Protein AF-A0AAU1XN86-F1 (afdb_monomer_lite)

Structure (mmCIF, N/CA/C/O backbone):
data_AF-A0AAU1XN86-F1
#
_entry.id   AF-A0AAU1XN86-F1
#
loop_
_atom_site.group_PDB
_atom_site.id
_atom_site.type_symbol
_atom_site.label_atom_id
_atom_site.label_alt_id
_atom_site.label_comp_id
_atom_site.label_asym_id
_atom_site.label_entity_id
_atom_site.label_seq_id
_atom_site.pdbx_PDB_ins_code
_atom_site.Cartn_x
_atom_site.Cartn_y
_atom_site.Cartn_z
_atom_site.occupancy
_atom_site.B_iso_or_equiv
_atom_site.auth_seq_id
_atom_site.auth_comp_id
_atom_site.auth_asym_id
_atom_site.auth_atom_id
_atom_site.pdbx_PDB_model_num
ATOM 1 N N . MET A 1 1 ? -8.145 18.916 8.822 1.00 47.28 1 MET A N 1
ATOM 2 C CA . MET A 1 1 ? -8.435 17.836 7.860 1.00 47.28 1 MET A CA 1
ATOM 3 C C . MET A 1 1 ? -9.830 17.335 8.164 1.00 47.28 1 MET A C 1
ATOM 5 O O . MET A 1 1 ? -10.121 17.103 9.330 1.00 47.28 1 MET A O 1
ATOM 9 N N . THR A 1 2 ? -10.697 17.278 7.163 1.00 62.19 2 THR A N 1
ATOM 10 C CA . THR A 1 2 ? -11.999 16.606 7.238 1.00 62.19 2 THR A CA 1
ATOM 11 C C . THR A 1 2 ? -11.788 15.095 7.229 1.00 62.19 2 THR A C 1
ATOM 13 O O . THR A 1 2 ? -10.806 14.620 6.657 1.00 62.19 2 THR A O 1
ATOM 16 N N . ASN A 1 3 ? -12.679 14.347 7.882 1.00 63.06 3 ASN A N 1
ATOM 17 C CA . ASN A 1 3 ? -12.657 12.888 7.811 1.00 63.06 3 ASN A CA 1
ATOM 18 C C . ASN A 1 3 ? -12.765 12.455 6.339 1.00 63.06 3 ASN A C 1
ATOM 20 O O . ASN A 1 3 ? -13.590 13.030 5.625 1.00 63.06 3 ASN A O 1
ATOM 24 N N . PRO A 1 4 ? -11.956 11.488 5.876 1.00 67.56 4 PRO A N 1
ATOM 25 C CA . PRO A 1 4 ? -12.105 10.959 4.529 1.00 67.56 4 PRO A CA 1
ATOM 26 C C . PRO A 1 4 ? -13.491 10.317 4.393 1.00 67.56 4 PRO A C 1
ATOM 28 O O . PRO A 1 4 ? -13.877 9.484 5.211 1.00 67.56 4 PRO A O 1
ATOM 31 N N . ASP A 1 5 ? -14.241 10.726 3.375 1.00 75.19 5 ASP A N 1
ATOM 32 C CA . ASP A 1 5 ? -15.601 10.256 3.073 1.00 75.19 5 ASP A CA 1
ATOM 33 C C . ASP A 1 5 ? -15.668 9.420 1.784 1.00 75.19 5 ASP A C 1
ATOM 35 O O . ASP A 1 5 ? -16.726 8.926 1.397 1.00 75.19 5 ASP A O 1
ATOM 39 N N . SER A 1 6 ? -14.528 9.251 1.116 1.00 78.44 6 SER A N 1
ATOM 40 C CA . SER A 1 6 ? -14.398 8.588 -0.173 1.00 78.44 6 SER A CA 1
ATOM 41 C C . SER A 1 6 ? -13.040 7.901 -0.295 1.00 78.44 6 SER A C 1
ATOM 43 O O . SER A 1 6 ? -12.070 8.252 0.380 1.00 78.44 6 SER A O 1
ATOM 45 N N . TRP A 1 7 ? -12.986 6.878 -1.144 1.00 79.88 7 TRP A N 1
ATOM 46 C CA . TRP A 1 7 ? -11.781 6.107 -1.420 1.00 79.88 7 TRP A CA 1
ATOM 47 C C . TRP A 1 7 ? -11.815 5.578 -2.856 1.00 79.88 7 TRP A C 1
ATOM 49 O O . TRP A 1 7 ? -12.884 5.468 -3.462 1.00 79.88 7 TRP A O 1
ATOM 59 N N . SER A 1 8 ? -10.641 5.240 -3.385 1.00 81.81 8 SER A N 1
ATOM 60 C CA . SER A 1 8 ? -10.474 4.721 -4.743 1.00 81.81 8 SER A CA 1
ATOM 61 C C . SER A 1 8 ? -9.642 3.444 -4.723 1.00 81.81 8 SER A C 1
ATOM 63 O O . SER A 1 8 ? -8.653 3.360 -3.999 1.00 81.81 8 SER A O 1
ATOM 65 N N . ALA A 1 9 ? -10.017 2.475 -5.558 1.00 84.69 9 ALA A N 1
ATOM 66 C CA . ALA A 1 9 ? -9.180 1.331 -5.901 1.00 84.69 9 ALA A CA 1
ATOM 67 C C . ALA A 1 9 ? -8.621 1.536 -7.309 1.00 84.69 9 ALA A C 1
ATOM 69 O O . ALA A 1 9 ? -9.380 1.788 -8.247 1.00 84.69 9 ALA A O 1
ATOM 70 N N . VAL A 1 10 ? -7.305 1.413 -7.466 1.00 82.50 10 VAL A N 1
ATOM 71 C CA . VAL A 1 10 ? -6.635 1.552 -8.763 1.00 82.50 10 VAL A CA 1
ATOM 72 C C . VAL A 1 10 ? -5.970 0.228 -9.106 1.00 82.50 10 VAL A C 1
ATOM 74 O O . VAL A 1 10 ? -5.141 -0.269 -8.351 1.00 82.50 10 VAL A O 1
ATOM 77 N N . GLY A 1 11 ? -6.349 -0.339 -10.249 1.00 81.69 11 GLY A N 1
ATOM 78 C CA . GLY A 1 11 ? -5.660 -1.472 -10.860 1.00 81.69 11 GLY A CA 1
ATOM 79 C C . GLY A 1 11 ? -4.953 -0.999 -12.122 1.00 81.69 11 GLY A C 1
ATOM 80 O O . GLY A 1 11 ? -5.563 -0.309 -12.939 1.00 81.69 11 GLY A O 1
ATOM 81 N N . TRP A 1 12 ? -3.680 -1.354 -12.279 1.00 79.75 12 TRP A N 1
ATOM 82 C CA . TRP A 1 12 ? -2.885 -1.019 -13.459 1.00 79.75 12 TRP A CA 1
ATOM 83 C C . TRP A 1 12 ? -2.400 -2.304 -14.124 1.00 79.75 12 TRP A C 1
ATOM 85 O O . TRP A 1 12 ? -1.820 -3.158 -13.462 1.00 79.75 12 TRP A O 1
ATOM 95 N N . ASN A 1 13 ? -2.628 -2.456 -15.427 1.00 75.69 13 ASN A N 1
ATOM 96 C CA . ASN A 1 13 ? -2.291 -3.677 -16.167 1.00 75.69 13 ASN A CA 1
ATOM 97 C C . ASN A 1 13 ? -0.930 -3.620 -16.881 1.00 75.69 13 ASN A C 1
ATOM 99 O O . ASN A 1 13 ? -0.658 -4.466 -17.728 1.00 75.69 13 ASN A O 1
ATOM 103 N N . GLY A 1 14 ? -0.084 -2.627 -16.577 1.00 69.12 14 GLY A N 1
ATOM 104 C CA . GLY A 1 14 ? 1.332 -2.611 -16.975 1.00 69.12 14 GLY A CA 1
ATOM 105 C C . GLY A 1 14 ? 1.591 -2.818 -18.475 1.00 69.12 14 GLY A C 1
ATOM 106 O O . GLY A 1 14 ? 2.607 -3.379 -18.853 1.00 69.12 14 GLY A O 1
ATOM 107 N N . GLY A 1 15 ? 0.663 -2.438 -19.358 1.00 65.19 15 GLY A N 1
ATOM 108 C CA . GLY A 1 15 ? 0.811 -2.638 -20.807 1.00 65.19 15 GLY A CA 1
ATOM 109 C C . GLY A 1 15 ? 0.540 -4.059 -21.324 1.00 65.19 15 GLY A C 1
ATOM 110 O O . GLY A 1 15 ? 0.693 -4.299 -22.521 1.00 65.19 15 GLY A O 1
ATOM 111 N N . GLY A 1 16 ? 0.098 -4.995 -20.479 1.00 63.69 16 GLY A N 1
ATOM 112 C CA . GLY A 1 16 ? -0.447 -6.271 -20.940 1.00 63.69 16 GLY A CA 1
ATOM 113 C C . GLY A 1 16 ? -1.733 -6.032 -21.731 1.00 63.69 16 GLY A C 1
ATOM 114 O O . GLY A 1 16 ? -2.669 -5.427 -21.212 1.00 63.69 16 GLY A O 1
ATOM 115 N N . GLY A 1 17 ? -1.790 -6.502 -22.981 1.00 65.94 17 GLY A N 1
ATOM 116 C CA . GLY A 1 17 ? -2.928 -6.320 -23.899 1.00 65.94 17 GLY A CA 1
ATOM 117 C C . GLY A 1 17 ? -4.228 -7.025 -23.489 1.00 65.94 17 GLY A C 1
ATOM 118 O O . GLY A 1 17 ? -5.128 -7.166 -24.313 1.00 65.94 17 GLY A O 1
ATOM 119 N N . ASP A 1 18 ? -4.320 -7.485 -22.243 1.00 69.06 18 ASP A N 1
ATOM 120 C CA . ASP A 1 18 ? -5.490 -8.158 -21.709 1.00 69.06 18 ASP A CA 1
ATOM 121 C C . ASP A 1 18 ? -6.594 -7.151 -21.376 1.00 69.06 18 ASP A C 1
ATOM 123 O O . ASP A 1 18 ? -6.387 -6.169 -20.657 1.00 69.06 18 ASP A O 1
ATOM 127 N N . SER A 1 19 ? -7.791 -7.409 -21.895 1.00 72.56 19 SER A N 1
ATOM 128 C CA . SER A 1 19 ? -8.975 -6.559 -21.724 1.00 72.56 19 SER A CA 1
ATOM 129 C C . SER A 1 19 ? -9.926 -7.049 -20.623 1.00 72.56 19 SER A C 1
ATOM 131 O O . SER A 1 19 ? -10.938 -6.404 -20.364 1.00 72.56 19 SER A O 1
ATOM 133 N N . GLY A 1 20 ? -9.601 -8.163 -19.952 1.00 82.12 20 GLY A N 1
ATOM 134 C CA . GLY A 1 20 ? -10.421 -8.791 -18.904 1.00 82.12 20 GLY A CA 1
ATOM 135 C C . GLY A 1 20 ? -10.089 -8.389 -17.460 1.00 82.12 20 GLY A C 1
ATOM 136 O O . GLY A 1 20 ? -10.564 -9.029 -16.523 1.00 82.12 20 GLY A O 1
ATOM 137 N N . ASN A 1 21 ? -9.256 -7.367 -17.252 1.00 82.81 21 ASN A N 1
ATOM 138 C CA . ASN A 1 21 ? -8.823 -6.962 -15.913 1.00 82.81 21 ASN A CA 1
ATOM 139 C C . ASN A 1 21 ? -9.993 -6.406 -15.088 1.00 82.81 21 ASN A C 1
ATOM 141 O O . ASN A 1 21 ? -10.737 -5.546 -15.554 1.00 82.81 21 ASN A O 1
ATOM 145 N N . THR A 1 22 ? -10.138 -6.879 -13.848 1.00 85.00 22 THR A N 1
ATOM 146 C CA . THR A 1 22 ? -11.205 -6.446 -12.935 1.00 85.00 22 THR A CA 1
ATOM 147 C C . THR A 1 22 ? -10.614 -5.979 -11.610 1.00 85.00 22 THR A C 1
ATOM 149 O O . THR A 1 22 ? -9.874 -6.720 -10.966 1.00 85.00 22 THR A O 1
ATOM 152 N N . THR A 1 23 ? -10.988 -4.774 -11.181 1.00 86.12 23 THR A N 1
ATOM 153 C CA . THR A 1 23 ? -10.675 -4.243 -9.849 1.00 86.12 23 THR A CA 1
ATOM 154 C C . THR A 1 23 ? -11.911 -4.358 -8.970 1.00 86.12 23 THR A C 1
ATOM 156 O O . THR A 1 23 ? -12.969 -3.834 -9.316 1.00 86.12 23 THR A O 1
ATOM 159 N N . TYR A 1 24 ? -11.774 -5.018 -7.822 1.00 85.44 24 TYR A N 1
ATOM 160 C CA . TYR A 1 24 ? -12.836 -5.106 -6.826 1.00 85.44 24 TYR A CA 1
ATOM 161 C C . TYR A 1 24 ? -12.595 -4.107 -5.705 1.00 85.44 24 TYR A C 1
ATOM 163 O O . TYR A 1 24 ? -11.474 -3.926 -5.234 1.00 85.44 24 TYR A O 1
ATOM 171 N N . ALA A 1 25 ? -13.683 -3.491 -5.266 1.00 86.38 25 ALA A N 1
ATOM 172 C CA . ALA A 1 25 ? -13.707 -2.521 -4.196 1.00 86.38 25 ALA A CA 1
ATOM 173 C C . ALA A 1 25 ? -14.809 -2.916 -3.204 1.00 86.38 25 ALA A C 1
ATOM 175 O O . ALA A 1 25 ? -15.947 -3.144 -3.611 1.00 86.38 25 ALA A O 1
ATOM 176 N N . TYR A 1 26 ? -14.482 -3.015 -1.915 1.00 82.06 26 TYR A N 1
ATOM 177 C CA . TYR A 1 26 ? -15.440 -3.296 -0.849 1.00 82.06 26 TYR A CA 1
ATOM 178 C C . TYR A 1 26 ? -15.357 -2.232 0.246 1.00 82.06 26 TYR A C 1
ATOM 180 O O . TYR A 1 26 ? -14.289 -1.705 0.540 1.00 82.06 26 TYR A O 1
ATOM 188 N N . ALA A 1 27 ? -16.498 -1.936 0.860 1.00 83.12 27 ALA A N 1
ATOM 189 C CA . ALA A 1 27 ? -16.594 -1.070 2.026 1.00 83.12 27 ALA A CA 1
ATOM 190 C C . ALA A 1 27 ? -17.317 -1.819 3.147 1.00 83.12 27 ALA A C 1
ATOM 192 O O . ALA A 1 27 ? -18.212 -2.626 2.887 1.00 83.12 27 ALA A O 1
ATOM 193 N N . ILE A 1 28 ? -16.927 -1.542 4.390 1.00 79.12 28 ILE A N 1
ATOM 194 C CA . ILE A 1 28 ? -17.606 -2.054 5.580 1.00 79.12 28 ILE A CA 1
ATOM 195 C C . ILE A 1 28 ? -18.425 -0.903 6.154 1.00 79.12 28 ILE A C 1
ATOM 197 O O . ILE A 1 28 ? -17.871 0.121 6.548 1.00 79.12 28 ILE A O 1
ATOM 201 N N . CYS A 1 29 ? -19.742 -1.078 6.190 1.00 80.69 29 CYS A N 1
ATOM 202 C CA . CYS A 1 29 ? -20.672 -0.096 6.736 1.00 80.69 29 CYS A CA 1
ATOM 203 C C . CYS A 1 29 ? -21.233 -0.595 8.068 1.00 80.69 29 CYS A C 1
ATOM 205 O O . CYS A 1 29 ? -21.452 -1.796 8.245 1.00 80.69 29 CYS A O 1
ATOM 207 N N . SER A 1 30 ? -21.511 0.323 8.994 1.00 81.81 30 SER A N 1
ATOM 208 C CA . SER A 1 30 ? -22.264 -0.018 10.197 1.00 81.81 30 SER A CA 1
ATOM 209 C C . SER A 1 30 ? -23.700 -0.416 9.837 1.00 81.81 30 SER A C 1
ATOM 211 O O . SER A 1 30 ? -24.305 0.103 8.898 1.00 81.81 30 SER A O 1
ATOM 213 N N . GLY A 1 31 ? -24.246 -1.373 10.585 1.00 84.06 31 GLY A N 1
ATOM 214 C CA . GLY A 1 31 ? -25.657 -1.734 10.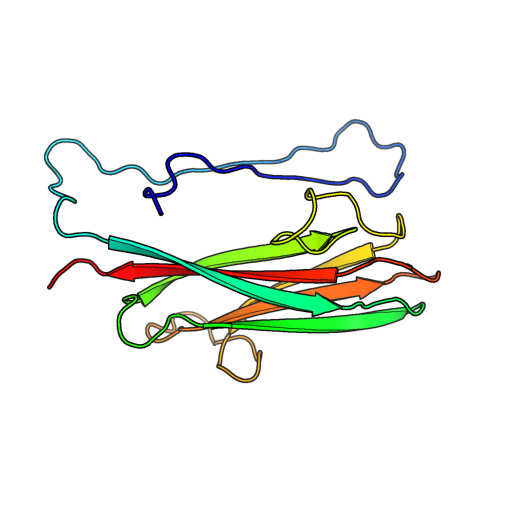506 1.00 84.06 31 GLY A CA 1
ATOM 215 C C . GLY A 1 31 ? -26.560 -0.696 11.178 1.00 84.06 31 GLY A C 1
ATOM 216 O O . GLY A 1 31 ? -26.105 0.191 11.904 1.00 84.06 31 GLY A O 1
ATOM 217 N N . ASN A 1 32 ? -27.871 -0.845 10.980 1.00 88.31 32 ASN A N 1
ATOM 218 C CA . ASN A 1 32 ? -28.866 -0.016 11.659 1.00 88.31 32 ASN A CA 1
ATOM 219 C C . ASN A 1 32 ? -28.700 -0.098 13.185 1.00 88.31 32 ASN A C 1
ATOM 221 O O . ASN A 1 32 ? -28.468 -1.175 13.731 1.00 88.31 32 ASN A O 1
ATOM 225 N N . ASN A 1 33 ? -28.882 1.034 13.870 1.00 85.88 33 ASN A N 1
ATOM 226 C CA . ASN A 1 33 ? -28.797 1.162 15.331 1.00 85.88 33 ASN A CA 1
ATOM 227 C C . ASN A 1 33 ? -27.416 0.850 15.946 1.00 85.88 33 ASN A C 1
ATOM 229 O O . ASN A 1 33 ? -27.321 0.704 17.164 1.00 85.88 33 ASN A O 1
ATOM 233 N N . ILE A 1 34 ? -26.344 0.782 15.149 1.00 83.44 34 ILE A N 1
ATOM 234 C CA . ILE A 1 34 ? -24.971 0.752 15.667 1.00 83.44 34 ILE A CA 1
ATOM 235 C C . ILE A 1 34 ? -24.485 2.194 15.821 1.00 83.44 34 ILE A C 1
ATOM 237 O O . ILE A 1 34 ? -24.297 2.905 14.832 1.00 83.44 34 ILE A O 1
ATOM 241 N N . ASN A 1 35 ? -24.279 2.632 17.065 1.00 81.50 35 ASN A N 1
ATOM 242 C CA . ASN A 1 35 ? -23.703 3.943 17.329 1.00 81.50 35 ASN A CA 1
ATOM 243 C C . ASN A 1 35 ? -22.180 3.908 17.136 1.00 81.50 35 ASN A C 1
ATOM 245 O O . ASN A 1 35 ? -21.464 3.378 17.979 1.00 81.50 35 ASN A O 1
ATOM 249 N N . ILE A 1 36 ? -21.701 4.513 16.050 1.00 82.25 36 ILE A N 1
ATOM 250 C CA . ILE A 1 36 ? -20.271 4.672 15.745 1.00 82.25 36 ILE A CA 1
ATOM 251 C C . ILE A 1 36 ? -19.743 6.073 16.090 1.00 82.25 36 ILE A C 1
ATOM 253 O O . ILE A 1 36 ? -18.643 6.428 15.685 1.00 82.25 36 ILE A O 1
ATOM 257 N N . SER A 1 37 ? -20.507 6.903 16.814 1.00 80.25 37 SER A N 1
ATOM 258 C CA . SER A 1 37 ? -20.131 8.302 17.078 1.00 80.25 37 SER A CA 1
ATOM 259 C C . SER A 1 37 ? -18.851 8.457 17.906 1.00 80.25 37 SER A C 1
ATOM 261 O O . SER A 1 37 ? -18.263 9.534 17.899 1.00 80.25 37 SER A O 1
ATOM 263 N N . GLY A 1 38 ? -18.460 7.420 18.653 1.00 82.44 38 GLY A N 1
ATOM 264 C CA . GLY A 1 38 ? -17.203 7.372 19.407 1.00 82.44 38 GLY A CA 1
ATOM 265 C C . GLY A 1 38 ? -16.023 6.819 18.607 1.00 82.44 38 GLY A C 1
ATOM 266 O O . GLY A 1 38 ? -14.882 7.001 19.015 1.00 82.44 38 GLY A O 1
ATOM 267 N N . THR A 1 39 ? -16.281 6.183 17.462 1.00 86.81 39 THR A N 1
ATOM 268 C CA . THR A 1 39 ? -15.235 5.573 16.648 1.00 86.81 39 THR A CA 1
ATOM 269 C C . THR A 1 39 ? -14.485 6.642 15.867 1.00 86.81 39 THR A C 1
ATOM 271 O O . THR A 1 39 ? -15.088 7.444 15.149 1.00 86.81 39 THR A O 1
ATOM 274 N N . THR A 1 40 ? -13.157 6.626 15.947 1.00 87.56 40 THR A N 1
ATOM 275 C CA . THR A 1 40 ? -12.305 7.446 15.082 1.00 87.56 40 THR A CA 1
ATOM 276 C C . THR A 1 40 ? -11.500 6.562 14.148 1.00 87.56 40 THR A C 1
ATOM 278 O O . THR A 1 40 ? -11.034 5.491 14.526 1.00 87.56 40 THR A O 1
ATOM 281 N N . VAL A 1 41 ? -11.349 7.015 12.907 1.00 88.19 41 VAL A N 1
ATOM 282 C CA . VAL A 1 41 ? -10.542 6.341 11.892 1.00 88.19 41 VAL A CA 1
ATOM 283 C C . VAL A 1 41 ? -9.424 7.279 11.479 1.00 88.19 41 VAL A C 1
ATOM 285 O O . VAL A 1 41 ? -9.658 8.449 11.172 1.00 88.19 41 VAL A O 1
ATOM 288 N N . LYS A 1 42 ? -8.200 6.762 11.458 1.00 90.94 42 LYS A N 1
ATOM 289 C CA . LYS A 1 42 ? -7.017 7.483 11.003 1.00 90.94 42 LYS A CA 1
ATOM 290 C C . LYS A 1 42 ? -6.271 6.649 9.986 1.00 90.94 42 LYS A C 1
ATOM 292 O O . LYS A 1 42 ? -6.015 5.469 10.197 1.00 90.94 42 LYS A O 1
ATOM 297 N N . VAL A 1 43 ? -5.880 7.297 8.900 1.00 91.62 43 VAL A N 1
ATOM 298 C CA . VAL A 1 43 ? -4.992 6.709 7.903 1.00 91.62 43 VAL A CA 1
ATOM 299 C C . VAL A 1 43 ? -3.597 7.271 8.129 1.00 91.62 43 VAL A C 1
ATOM 301 O O . VAL A 1 43 ? -3.398 8.487 8.112 1.00 91.62 43 VAL A O 1
ATOM 304 N N . ARG A 1 44 ? -2.630 6.386 8.356 1.00 94.62 44 ARG A N 1
ATOM 305 C CA . ARG A 1 44 ? -1.203 6.718 8.336 1.00 94.62 44 ARG A CA 1
ATOM 306 C C . ARG A 1 44 ? -0.632 6.339 6.984 1.00 94.62 44 ARG A C 1
ATOM 308 O O . ARG A 1 44 ? -1.077 5.369 6.382 1.00 94.62 44 ARG A O 1
ATOM 315 N N . PHE A 1 45 ? 0.346 7.107 6.529 1.00 94.75 45 PHE A N 1
ATOM 316 C CA . PHE A 1 45 ? 0.978 6.939 5.230 1.00 94.75 45 PHE A CA 1
ATOM 317 C C . PHE A 1 45 ? 2.498 6.994 5.376 1.00 94.75 45 PHE A C 1
ATOM 319 O O . PHE A 1 45 ? 3.010 7.779 6.179 1.00 94.75 45 PHE A O 1
ATOM 326 N N . SER A 1 46 ? 3.196 6.167 4.604 1.00 96.50 46 SER A N 1
ATOM 327 C CA . SER A 1 46 ? 4.640 6.237 4.414 1.00 96.50 46 SER A CA 1
ATOM 328 C C . SER A 1 46 ? 4.974 5.952 2.954 1.00 96.50 46 SER A C 1
ATOM 330 O O . SER A 1 46 ? 4.311 5.141 2.307 1.00 96.50 46 SER A O 1
ATOM 332 N N . GLU A 1 47 ? 6.026 6.604 2.474 1.00 96.12 47 GLU A N 1
ATOM 333 C CA . GLU A 1 47 ? 6.521 6.520 1.105 1.00 96.12 47 GLU A CA 1
ATOM 334 C C . GLU A 1 47 ? 8.030 6.324 1.132 1.00 96.12 47 GLU A C 1
ATOM 336 O O . GLU A 1 47 ? 8.730 6.945 1.939 1.00 96.12 47 GLU A O 1
ATOM 341 N N . VAL A 1 48 ? 8.548 5.527 0.207 1.00 95.81 48 VAL A N 1
ATOM 342 C CA . VAL A 1 48 ? 9.976 5.532 -0.122 1.00 95.81 48 VAL A CA 1
ATOM 343 C C . 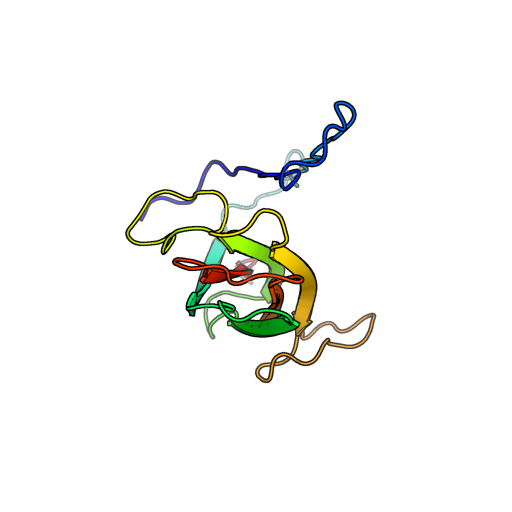VAL A 1 48 ? 10.154 5.694 -1.623 1.00 95.81 48 VAL A C 1
ATOM 345 O O . VAL A 1 48 ? 9.367 5.188 -2.420 1.00 95.81 48 VAL A O 1
ATOM 348 N N . SER A 1 49 ? 11.206 6.406 -2.021 1.00 94.06 49 SER A N 1
ATOM 349 C CA . SER A 1 49 ? 11.585 6.487 -3.431 1.00 94.06 49 SER A CA 1
ATOM 350 C C . SER A 1 49 ? 12.123 5.146 -3.925 1.00 94.06 49 SER A C 1
ATOM 352 O O . SER A 1 49 ? 12.895 4.477 -3.237 1.00 94.06 49 SER A O 1
ATOM 354 N N . GLY A 1 50 ? 11.774 4.804 -5.157 1.00 93.31 50 GLY A N 1
ATOM 355 C CA . GLY A 1 50 ? 12.101 3.538 -5.789 1.00 93.31 50 GLY A CA 1
ATOM 356 C C . GLY A 1 50 ? 11.184 2.388 -5.366 1.00 93.31 50 GLY A C 1
ATOM 357 O O . GLY A 1 50 ? 10.209 2.606 -4.643 1.00 93.31 50 GLY A O 1
ATOM 358 N N . PRO A 1 51 ? 11.485 1.161 -5.825 1.00 96.56 51 PRO A N 1
ATOM 359 C CA . PRO A 1 51 ? 12.677 0.769 -6.585 1.00 96.56 51 PRO A CA 1
ATOM 360 C C . PRO A 1 51 ? 12.726 1.395 -7.988 1.00 96.56 51 PRO A C 1
ATOM 362 O O . PRO A 1 51 ? 11.698 1.724 -8.565 1.00 96.56 51 PRO A O 1
ATOM 365 N N . THR A 1 52 ? 13.935 1.617 -8.517 1.00 96.50 52 THR A N 1
ATOM 366 C CA . THR A 1 52 ? 14.133 2.188 -9.869 1.00 96.50 52 THR A CA 1
ATOM 367 C C . THR A 1 52 ? 15.080 1.373 -10.749 1.00 96.50 52 THR A C 1
ATOM 369 O O . THR A 1 52 ? 15.119 1.559 -11.967 1.00 96.50 52 THR A O 1
ATOM 372 N N . SER A 1 53 ? 15.843 0.452 -10.160 1.00 96.88 53 SER A N 1
ATOM 373 C CA . SER A 1 53 ? 16.776 -0.416 -10.877 1.00 96.88 53 SER A CA 1
ATOM 374 C C . SER A 1 53 ? 16.098 -1.723 -11.267 1.00 96.88 53 SER A C 1
ATOM 376 O O . SER A 1 53 ? 15.307 -2.272 -10.499 1.00 96.88 53 SER A O 1
ATOM 378 N N . ALA A 1 54 ? 16.462 -2.261 -12.431 1.00 95.81 54 ALA A N 1
ATOM 379 C CA . ALA A 1 54 ? 15.985 -3.568 -12.865 1.00 95.81 54 ALA A CA 1
ATOM 380 C C . ALA A 1 54 ? 16.218 -4.630 -11.779 1.00 95.81 54 ALA A C 1
ATOM 382 O O . ALA A 1 54 ? 17.290 -4.687 -11.171 1.00 95.81 54 ALA A O 1
ATOM 383 N N . THR A 1 55 ? 15.224 -5.486 -11.556 1.00 95.50 55 THR A N 1
ATOM 384 C CA . THR A 1 55 ? 15.222 -6.588 -10.581 1.00 95.50 55 THR A CA 1
ATOM 385 C C . THR A 1 55 ? 15.356 -6.183 -9.109 1.00 95.50 55 THR A C 1
ATOM 387 O O . THR A 1 55 ? 15.522 -7.054 -8.254 1.00 95.50 55 THR A O 1
ATOM 390 N N . SER A 1 56 ? 15.248 -4.892 -8.783 1.00 97.50 56 SER A N 1
ATOM 391 C CA . SER A 1 56 ? 15.321 -4.405 -7.400 1.00 97.50 56 SER A CA 1
ATOM 392 C C . SER A 1 56 ? 13.941 -4.276 -6.761 1.00 97.50 56 SER A C 1
ATOM 394 O O . SER A 1 56 ? 12.943 -4.067 -7.445 1.00 97.50 56 SER A O 1
ATOM 396 N N . GLY A 1 57 ? 13.892 -4.403 -5.436 1.00 97.19 57 GLY A N 1
ATOM 397 C CA . GLY A 1 57 ? 12.680 -4.197 -4.650 1.00 97.19 57 GLY A CA 1
ATOM 398 C C . GLY A 1 57 ? 12.891 -3.167 -3.551 1.00 97.19 57 GLY A C 1
ATOM 399 O O . GLY A 1 57 ? 14.029 -2.917 -3.147 1.00 97.19 57 GLY A O 1
ATOM 400 N N . ALA A 1 58 ? 11.797 -2.594 -3.059 1.00 97.75 58 ALA A N 1
ATOM 401 C CA . ALA A 1 58 ? 11.808 -1.747 -1.876 1.00 97.75 58 ALA A CA 1
ATOM 402 C C . ALA A 1 58 ? 10.675 -2.138 -0.929 1.00 97.75 58 ALA A C 1
ATOM 404 O O . ALA A 1 58 ? 9.583 -2.521 -1.353 1.00 97.75 58 ALA A O 1
ATOM 405 N N . THR A 1 59 ? 10.955 -2.020 0.364 1.00 98.25 59 THR A N 1
ATOM 406 C CA . THR A 1 59 ? 9.958 -2.186 1.418 1.00 98.25 59 THR A CA 1
ATOM 407 C C . THR A 1 59 ? 9.655 -0.828 2.018 1.00 98.25 59 THR A C 1
ATOM 409 O O . THR A 1 59 ? 10.568 -0.071 2.351 1.00 98.25 59 THR A O 1
ATOM 412 N N . VAL A 1 60 ? 8.373 -0.550 2.211 1.00 98.25 60 VAL A N 1
ATOM 413 C CA . VAL A 1 60 ? 7.900 0.578 3.009 1.00 98.25 60 VAL A CA 1
ATOM 414 C C . VAL A 1 60 ? 6.976 0.056 4.095 1.00 98.25 60 VAL A C 1
ATOM 416 O O . VAL A 1 60 ? 6.128 -0.800 3.848 1.00 98.25 60 VAL A O 1
ATOM 419 N N . THR A 1 61 ? 7.167 0.565 5.308 1.00 98.44 61 THR A N 1
ATOM 420 C CA . THR A 1 61 ? 6.414 0.159 6.494 1.00 98.44 61 THR A CA 1
ATOM 421 C C . THR A 1 61 ? 5.825 1.393 7.151 1.00 98.44 61 THR A C 1
ATOM 423 O O . THR A 1 61 ? 6.496 2.418 7.302 1.00 98.44 61 THR A O 1
ATOM 426 N N . VAL A 1 62 ? 4.567 1.291 7.564 1.00 98.44 62 VAL A N 1
ATOM 427 C CA . VAL A 1 62 ? 3.849 2.342 8.282 1.00 98.44 62 VAL A CA 1
ATOM 428 C C . VAL A 1 62 ? 3.060 1.728 9.429 1.00 98.44 62 VAL A C 1
ATOM 430 O O . VAL A 1 62 ? 2.519 0.637 9.295 1.00 98.44 62 VAL A O 1
ATOM 433 N N . GLY A 1 63 ? 3.011 2.413 10.569 1.00 97.69 63 GLY A N 1
ATOM 434 C CA . GLY A 1 63 ? 2.315 1.933 11.759 1.00 97.69 63 GLY A CA 1
ATOM 435 C C . GLY A 1 63 ? 1.218 2.864 12.237 1.00 97.69 63 GLY A C 1
ATOM 436 O O . GLY A 1 63 ? 1.269 4.073 12.003 1.00 97.69 63 GLY A O 1
ATOM 437 N N . CYS A 1 64 ? 0.258 2.296 12.961 1.00 96.75 64 CYS A N 1
ATOM 438 C CA . CYS A 1 64 ? -0.647 3.062 13.805 1.00 96.75 64 CYS A CA 1
ATOM 439 C C . CYS A 1 64 ? 0.144 3.710 14.943 1.00 96.75 64 CYS A C 1
ATOM 441 O O . CYS A 1 64 ? 0.917 3.055 15.643 1.00 96.75 64 CYS A O 1
ATOM 443 N N . GLY A 1 65 ? -0.031 5.016 15.123 1.00 90.44 65 GLY A N 1
ATOM 444 C CA . GLY A 1 65 ? 0.543 5.753 16.238 1.00 90.44 65 GLY A CA 1
ATOM 445 C C . GLY A 1 65 ? -0.173 5.445 17.552 1.00 90.44 65 GLY A C 1
ATOM 446 O O . GLY A 1 65 ? -1.269 4.890 17.578 1.00 90.44 65 GLY A O 1
ATOM 447 N N . GLN A 1 66 ? 0.432 5.876 18.660 1.00 86.44 66 GLN A N 1
ATOM 448 C CA . GLN A 1 66 ? -0.008 5.536 20.019 1.00 86.44 66 GLN A CA 1
ATOM 449 C C . GLN A 1 66 ? -1.468 5.915 20.341 1.00 86.44 66 GLN A C 1
ATOM 451 O O . GLN A 1 66 ? -2.075 5.284 21.196 1.00 86.44 66 GLN A O 1
ATOM 456 N N . ASN A 1 67 ? -2.037 6.891 19.625 1.00 89.19 67 ASN A N 1
ATOM 457 C CA . ASN A 1 67 ? -3.402 7.392 19.827 1.00 89.19 67 ASN A CA 1
ATOM 458 C C . ASN A 1 67 ? -4.307 7.155 18.607 1.00 89.19 67 ASN A C 1
ATOM 460 O O . ASN A 1 67 ? -5.262 7.904 18.399 1.00 89.19 67 ASN A O 1
ATOM 464 N N . ASP A 1 68 ? -3.960 6.217 17.725 1.00 92.56 68 ASP A N 1
ATOM 465 C CA . ASP A 1 68 ? -4.743 5.940 16.513 1.00 92.56 68 ASP A CA 1
ATOM 466 C C . ASP A 1 68 ? -5.635 4.703 16.630 1.00 92.56 68 ASP A C 1
ATOM 468 O O . ASP A 1 68 ? -6.326 4.360 15.675 1.00 92.56 68 ASP A O 1
ATOM 472 N N . GLY A 1 69 ? -5.605 4.038 17.785 1.00 92.38 69 GLY A N 1
ATOM 473 C CA . GLY A 1 69 ? -6.294 2.777 18.005 1.00 92.38 69 GLY A CA 1
ATOM 474 C C . GLY A 1 69 ? -5.538 1.587 17.411 1.00 92.38 69 GLY A C 1
ATOM 475 O O . GLY A 1 69 ? -4.305 1.523 17.448 1.00 92.38 69 GLY A O 1
ATOM 476 N N . LYS A 1 70 ? -6.282 0.598 16.916 1.00 93.56 70 LYS A N 1
ATOM 477 C CA . LYS A 1 70 ? -5.754 -0.664 16.378 1.00 93.56 70 LYS A CA 1
ATOM 478 C C . LYS A 1 70 ? -5.673 -0.625 14.860 1.00 93.56 70 LYS A C 1
ATOM 480 O O . LYS A 1 70 ? -6.520 -0.022 14.206 1.00 93.56 70 LYS A O 1
ATOM 485 N N . LEU A 1 71 ? -4.685 -1.320 14.300 1.00 95.12 71 LEU A N 1
ATOM 486 C CA . LEU A 1 71 ? -4.639 -1.581 12.866 1.00 95.12 71 LEU A CA 1
ATOM 487 C C . LEU A 1 71 ? -5.810 -2.496 12.497 1.00 95.12 71 LEU A C 1
ATOM 489 O O . LEU A 1 71 ? -5.911 -3.608 13.011 1.00 95.12 71 LEU A O 1
ATOM 493 N N . VAL A 1 72 ? -6.680 -2.028 11.607 1.00 92.69 72 VAL A N 1
ATOM 494 C CA . VAL A 1 72 ? -7.829 -2.803 11.110 1.00 92.69 72 VAL A CA 1
ATOM 495 C C . VAL A 1 72 ? -7.678 -3.191 9.644 1.00 92.69 72 VAL A C 1
ATOM 497 O O . VAL A 1 72 ? -8.317 -4.135 9.191 1.00 92.69 72 VAL A O 1
ATOM 500 N N . SER A 1 73 ? -6.836 -2.476 8.898 1.00 93.00 73 SER A N 1
ATOM 501 C CA . SER A 1 73 ? -6.478 -2.793 7.517 1.00 93.00 73 SER A CA 1
ATOM 502 C C . SER A 1 73 ? -5.242 -1.991 7.101 1.00 93.00 73 SER A C 1
ATOM 504 O O . SER A 1 73 ? -4.703 -1.198 7.876 1.00 93.00 73 SER A O 1
ATOM 506 N N . GLY A 1 74 ? -4.827 -2.139 5.853 1.00 93.88 74 GLY A N 1
ATOM 507 C CA . GLY A 1 74 ? -3.868 -1.250 5.225 1.00 93.88 74 GLY A CA 1
ATOM 508 C C . GLY A 1 74 ? -3.985 -1.271 3.711 1.00 93.88 74 GLY A C 1
ATOM 509 O O . GLY A 1 74 ? -4.924 -1.826 3.139 1.00 93.88 74 GLY A O 1
ATOM 510 N N . GLY A 1 75 ? -3.038 -0.611 3.066 1.00 93.69 75 GLY A N 1
ATOM 511 C CA . GLY A 1 75 ? -2.980 -0.481 1.620 1.00 93.69 75 GLY A CA 1
ATOM 512 C C . GLY A 1 75 ? -1.542 -0.416 1.143 1.00 93.69 75 GLY A C 1
ATOM 513 O O . GLY A 1 75 ? -0.639 -0.068 1.904 1.00 93.69 75 GLY A O 1
ATOM 514 N N . ALA A 1 76 ? -1.345 -0.740 -0.126 1.00 95.25 76 ALA A N 1
ATOM 515 C CA . ALA A 1 76 ? -0.050 -0.687 -0.779 1.00 95.25 76 ALA A CA 1
ATOM 516 C C . ALA A 1 76 ? -0.213 -0.215 -2.220 1.00 95.25 76 ALA A C 1
ATOM 518 O O . ALA A 1 76 ? -1.207 -0.552 -2.869 1.00 95.25 76 ALA A O 1
ATOM 519 N N . ALA A 1 77 ? 0.769 0.526 -2.721 1.00 93.94 77 ALA A N 1
ATOM 520 C CA . ALA A 1 77 ? 0.861 0.882 -4.128 1.00 93.94 77 ALA A CA 1
ATOM 521 C C . ALA A 1 77 ? 2.321 1.012 -4.575 1.00 93.94 77 ALA A C 1
ATOM 523 O O . ALA A 1 77 ? 3.231 1.196 -3.767 1.00 93.94 77 ALA A O 1
ATOM 524 N N . ILE A 1 78 ? 2.514 0.902 -5.886 1.00 93.81 78 ILE A N 1
ATOM 525 C CA . ILE A 1 78 ? 3.703 1.384 -6.580 1.00 93.81 78 ILE A CA 1
ATOM 526 C C . ILE A 1 78 ? 3.242 2.472 -7.552 1.00 93.81 78 ILE A C 1
ATOM 528 O O . ILE A 1 78 ? 2.331 2.239 -8.350 1.00 93.81 78 ILE A O 1
ATOM 532 N N . SER A 1 79 ? 3.801 3.672 -7.431 1.00 93.12 79 SER A N 1
ATOM 533 C CA . SER A 1 79 ? 3.282 4.879 -8.083 1.00 93.12 79 SER A CA 1
ATOM 534 C C . SER A 1 79 ? 4.369 5.658 -8.826 1.00 93.12 79 SER A C 1
ATOM 536 O O . SER A 1 79 ? 5.562 5.448 -8.614 1.00 93.12 79 SER A O 1
ATOM 538 N N . GLY A 1 80 ? 3.949 6.533 -9.744 1.00 92.19 80 GLY A N 1
ATOM 539 C CA . GLY A 1 80 ? 4.809 7.376 -10.588 1.00 92.19 80 GLY A CA 1
ATOM 540 C C . GLY A 1 80 ? 5.119 8.765 -10.022 1.00 92.19 80 GLY A C 1
ATOM 541 O O . GLY A 1 80 ? 5.661 9.622 -10.723 1.00 92.19 80 GLY A O 1
ATOM 542 N N . GLY A 1 81 ? 4.719 9.035 -8.780 1.00 84.62 81 GLY A N 1
ATOM 543 C CA . GLY A 1 81 ? 4.880 10.338 -8.151 1.00 84.62 81 GLY A CA 1
ATOM 544 C C . GLY A 1 81 ? 4.571 10.280 -6.665 1.00 84.62 81 GLY A C 1
ATOM 545 O O . GLY A 1 81 ? 3.797 9.435 -6.227 1.00 84.62 81 GLY A O 1
ATOM 546 N N . SER A 1 82 ? 5.157 11.203 -5.902 1.00 79.19 82 SER A N 1
ATOM 547 C CA . SER A 1 82 ? 4.913 11.272 -4.466 1.00 79.19 82 SER A CA 1
ATOM 548 C C . SER A 1 82 ? 3.459 11.650 -4.191 1.00 79.19 82 SER A C 1
ATOM 550 O O . SER A 1 82 ? 3.033 12.764 -4.519 1.00 79.19 82 SER A O 1
ATOM 552 N N . VAL A 1 83 ? 2.681 10.750 -3.593 1.00 80.38 83 VAL A N 1
ATOM 553 C CA . VAL A 1 83 ? 1.205 10.850 -3.529 1.00 80.38 83 VAL A CA 1
ATOM 554 C C . VAL A 1 83 ? 0.709 11.958 -2.596 1.00 80.38 83 VAL A C 1
ATOM 556 O O . VAL A 1 83 ? -0.472 12.296 -2.585 1.00 80.38 83 VAL A O 1
ATOM 559 N N . THR A 1 84 ? 1.612 12.551 -1.810 1.00 78.31 84 THR A N 1
ATOM 560 C CA . THR A 1 84 ? 1.316 13.701 -0.938 1.00 78.31 84 THR A CA 1
ATOM 561 C C . THR A 1 84 ? 1.583 15.050 -1.597 1.00 78.31 84 THR A C 1
ATOM 563 O O . THR A 1 84 ? 1.095 16.073 -1.116 1.00 78.31 84 THR A O 1
ATOM 566 N N . THR A 1 85 ? 2.352 15.074 -2.686 1.00 79.31 85 THR A N 1
ATOM 567 C CA . THR A 1 85 ? 2.786 16.315 -3.352 1.00 79.31 85 THR A CA 1
ATOM 568 C C . THR A 1 85 ? 2.419 16.364 -4.832 1.00 79.31 85 THR A C 1
ATOM 570 O O . THR A 1 85 ? 2.405 17.440 -5.429 1.00 79.31 85 THR A O 1
ATOM 573 N N . THR A 1 86 ? 2.087 15.220 -5.424 1.00 82.44 86 THR A N 1
ATOM 574 C CA . THR A 1 86 ? 1.740 15.052 -6.834 1.00 82.44 86 THR A CA 1
ATOM 575 C C . THR A 1 86 ? 0.540 14.119 -6.982 1.00 82.44 86 THR A C 1
ATOM 577 O O . THR A 1 86 ? 0.127 13.450 -6.036 1.00 82.44 86 THR A O 1
ATOM 580 N N . ASN A 1 87 ? -0.047 14.086 -8.179 1.00 84.25 87 ASN A N 1
ATOM 581 C CA . ASN A 1 87 ? -1.147 13.174 -8.467 1.00 84.25 87 ASN A CA 1
ATOM 582 C C . ASN A 1 87 ? -0.667 11.719 -8.448 1.00 84.25 87 ASN A C 1
ATOM 584 O O . ASN A 1 87 ? 0.403 11.409 -8.976 1.00 84.25 87 ASN A O 1
ATOM 588 N N . PHE A 1 88 ? -1.516 10.822 -7.942 1.00 87.19 88 PHE A N 1
ATOM 589 C CA . PHE A 1 88 ? -1.304 9.386 -8.089 1.00 87.19 88 PHE A CA 1
ATOM 590 C C . PHE A 1 88 ? -1.288 9.024 -9.581 1.00 87.19 88 PHE A C 1
ATOM 592 O O . PHE A 1 88 ? -2.278 9.214 -10.292 1.00 87.19 88 PHE A O 1
ATOM 599 N N . THR A 1 89 ? -0.155 8.520 -10.059 1.00 89.69 89 THR A N 1
ATOM 600 C CA . THR A 1 89 ? 0.061 8.111 -11.452 1.00 89.69 89 THR A CA 1
ATOM 601 C C . THR A 1 89 ? 0.666 6.714 -11.493 1.00 89.69 89 THR A C 1
ATOM 603 O O . THR A 1 89 ? 1.207 6.239 -10.495 1.00 89.69 89 THR A O 1
ATOM 606 N N . GLY A 1 90 ? 0.546 6.040 -12.639 1.00 89.75 90 GLY A N 1
ATOM 607 C CA . GLY A 1 90 ? 1.212 4.756 -12.846 1.00 89.75 90 GLY A CA 1
ATOM 608 C C . GLY A 1 90 ? 2.735 4.900 -12.724 1.00 89.75 90 GLY A C 1
ATOM 609 O O . GLY A 1 90 ? 3.261 5.963 -13.060 1.00 89.75 90 GLY A O 1
ATOM 610 N N . PRO A 1 91 ? 3.434 3.863 -12.240 1.00 92.25 91 PRO A N 1
ATOM 611 C CA . PRO A 1 91 ? 4.871 3.917 -12.013 1.00 92.25 91 PRO A CA 1
ATOM 612 C C . PRO A 1 91 ? 5.657 4.023 -13.326 1.00 92.25 91 PRO A C 1
ATOM 614 O O . PRO A 1 91 ? 5.111 3.872 -14.424 1.00 92.25 91 PRO A O 1
ATOM 617 N N . GLY A 1 92 ? 6.955 4.302 -13.211 1.00 91.94 92 GLY A N 1
ATOM 618 C CA . GLY A 1 92 ? 7.835 4.598 -14.340 1.00 91.94 92 GLY A CA 1
ATOM 619 C C . GLY A 1 92 ? 8.005 3.466 -15.351 1.00 91.94 92 GLY A C 1
ATOM 620 O O . GLY A 1 92 ? 8.471 3.716 -16.466 1.00 91.94 92 GLY A O 1
ATOM 621 N N . SER A 1 93 ? 7.636 2.234 -14.990 1.00 91.62 93 SER A N 1
ATOM 622 C CA . SER A 1 93 ? 7.782 1.058 -15.835 1.00 91.62 93 SER A CA 1
ATOM 623 C C . SER A 1 93 ? 6.524 0.185 -15.836 1.00 91.62 93 SER A C 1
ATOM 625 O O . SER A 1 93 ? 5.953 -0.100 -14.784 1.00 91.62 93 SER A O 1
ATOM 627 N N . PRO A 1 94 ? 6.127 -0.354 -17.004 1.00 89.25 94 PRO A N 1
ATOM 628 C CA . PRO A 1 94 ? 5.078 -1.370 -17.091 1.00 89.25 94 PRO A CA 1
ATOM 629 C C . PRO A 1 94 ? 5.389 -2.656 -16.309 1.00 89.25 94 PRO A C 1
ATOM 631 O O . PRO A 1 94 ? 4.475 -3.408 -15.989 1.00 89.25 94 PRO A O 1
ATOM 634 N N . GLY A 1 95 ? 6.669 -2.929 -16.032 1.00 90.69 95 GLY A N 1
ATOM 635 C CA . GLY A 1 95 ? 7.105 -4.114 -15.292 1.00 90.69 95 GLY A CA 1
ATOM 636 C C . GLY A 1 95 ? 7.100 -3.950 -13.772 1.00 90.69 95 GLY A C 1
ATOM 637 O O . GLY A 1 95 ? 7.514 -4.875 -13.073 1.00 90.69 95 GLY A O 1
ATOM 638 N N . ASP A 1 96 ? 6.708 -2.788 -13.255 1.00 93.62 96 ASP A N 1
ATOM 639 C CA . ASP A 1 96 ? 6.594 -2.568 -11.818 1.00 93.62 96 ASP A CA 1
ATOM 640 C C . ASP A 1 96 ? 5.366 -3.274 -11.252 1.00 93.62 96 ASP A C 1
ATOM 642 O O . ASP A 1 96 ? 4.288 -3.274 -11.848 1.00 93.62 96 ASP A O 1
ATOM 646 N N . HIS A 1 97 ? 5.530 -3.888 -10.087 1.00 92.56 97 HIS A N 1
ATOM 647 C CA . HIS A 1 97 ? 4.475 -4.674 -9.468 1.00 92.56 97 HIS A CA 1
ATOM 648 C C . HIS A 1 97 ? 4.614 -4.710 -7.947 1.00 92.56 97 HIS A C 1
ATOM 650 O O . HIS A 1 97 ? 5.680 -4.478 -7.372 1.00 92.56 97 HIS A O 1
ATOM 656 N N . LEU A 1 98 ? 3.493 -4.995 -7.288 1.00 93.81 98 LEU A N 1
ATOM 657 C CA . LEU A 1 98 ? 3.454 -5.295 -5.865 1.00 93.81 98 LEU A CA 1
ATOM 658 C C . LEU A 1 98 ? 3.739 -6.780 -5.660 1.00 93.81 98 LEU A C 1
ATOM 660 O O . LEU A 1 98 ? 3.024 -7.628 -6.187 1.00 93.81 98 LEU A O 1
ATOM 664 N N . ASN A 1 99 ? 4.738 -7.080 -4.839 1.00 95.19 99 ASN A N 1
ATOM 665 C CA . ASN A 1 99 ? 5.041 -8.435 -4.381 1.00 95.19 99 ASN A CA 1
ATOM 666 C C . ASN A 1 99 ? 4.474 -8.718 -2.988 1.00 95.19 99 ASN A C 1
ATOM 668 O O . ASN A 1 99 ? 4.361 -9.878 -2.598 1.00 95.19 99 ASN A O 1
ATOM 672 N N . GLY A 1 100 ? 4.109 -7.682 -2.230 1.00 96.06 100 GLY A N 1
ATOM 673 C CA . GLY A 1 100 ? 3.517 -7.846 -0.910 1.00 96.06 100 GLY A CA 1
ATOM 674 C C . GLY A 1 100 ? 2.717 -6.634 -0.450 1.00 96.06 100 GLY A C 1
ATOM 675 O O . GLY A 1 100 ? 3.079 -5.492 -0.722 1.00 96.06 100 GLY A O 1
ATOM 676 N N . SER A 1 101 ? 1.636 -6.918 0.271 1.00 97.25 101 SER A N 1
ATOM 677 C CA . SER A 1 101 ? 0.830 -5.969 1.037 1.00 97.25 101 SER A CA 1
ATOM 678 C C . SER A 1 101 ? 0.274 -6.735 2.230 1.00 97.25 101 SER A C 1
ATOM 680 O O . SER A 1 101 ? -0.554 -7.630 2.046 1.00 97.25 101 SER A O 1
ATOM 682 N N . TYR A 1 102 ? 0.812 -6.496 3.422 1.00 97.38 102 TYR A N 1
ATOM 683 C CA . TYR A 1 102 ? 0.553 -7.371 4.563 1.00 97.38 102 TYR A CA 1
ATOM 684 C C . TYR A 1 102 ? 0.675 -6.644 5.906 1.00 97.38 102 TYR A C 1
ATOM 686 O O . TYR A 1 102 ? 1.467 -5.704 6.032 1.00 97.38 102 TYR A O 1
ATOM 694 N N . PRO A 1 103 ? -0.062 -7.095 6.939 1.00 97.38 103 PRO A N 1
ATOM 695 C CA . PRO A 1 103 ? 0.197 -6.664 8.301 1.00 97.38 103 PRO A CA 1
ATOM 696 C C . PRO A 1 103 ? 1.588 -7.142 8.728 1.00 97.38 103 PRO A C 1
ATOM 698 O O . PRO A 1 103 ? 1.992 -8.276 8.456 1.00 97.38 103 PRO A O 1
ATOM 701 N N . SER A 1 104 ? 2.329 -6.274 9.399 1.00 97.38 104 SER A N 1
ATOM 702 C CA . SER A 1 104 ? 3.730 -6.488 9.735 1.00 97.38 104 SER A CA 1
ATOM 703 C C . SER A 1 104 ? 4.052 -6.065 11.167 1.00 97.38 104 SER A C 1
ATOM 705 O O . SER A 1 104 ? 3.238 -5.464 11.880 1.00 97.38 104 SER A O 1
ATOM 707 N N . ASP A 1 105 ? 5.264 -6.395 11.601 1.00 95.81 105 ASP A N 1
ATOM 708 C CA . ASP A 1 105 ? 5.923 -5.705 12.703 1.00 95.81 105 ASP A CA 1
ATOM 709 C C . ASP A 1 105 ? 6.536 -4.369 12.237 1.00 95.81 105 ASP A C 1
ATOM 711 O O . ASP A 1 105 ? 6.462 -3.992 11.061 1.00 95.81 105 ASP A O 1
ATOM 715 N N . SER A 1 106 ? 7.165 -3.642 13.164 1.00 96.00 106 SER A N 1
ATOM 716 C CA . SER A 1 106 ? 7.831 -2.367 12.867 1.00 96.00 106 SER A CA 1
ATOM 717 C C . SER A 1 106 ? 9.046 -2.504 11.943 1.00 96.00 106 SER A C 1
ATOM 719 O O . SER A 1 106 ? 9.491 -1.507 11.381 1.00 96.00 106 SER A O 1
ATOM 721 N N . GLY A 1 107 ? 9.611 -3.709 11.811 1.00 96.00 107 GLY A N 1
ATOM 722 C CA . GLY A 1 107 ? 10.721 -4.017 10.907 1.00 96.00 107 GLY A CA 1
ATOM 723 C C . GLY A 1 107 ? 10.271 -4.386 9.492 1.00 96.00 107 GLY A C 1
ATOM 724 O O . GLY A 1 107 ? 11.108 -4.514 8.603 1.00 96.00 107 GLY A O 1
ATOM 725 N N . GLY A 1 108 ? 8.964 -4.532 9.271 1.00 96.19 108 GLY A N 1
ATOM 726 C CA . GLY A 1 108 ? 8.378 -4.934 7.997 1.00 96.19 108 GLY A CA 1
ATOM 727 C C . GLY A 1 108 ? 8.333 -6.443 7.761 1.00 96.19 108 GLY A C 1
ATOM 728 O O . GLY A 1 108 ? 8.094 -6.881 6.631 1.00 96.19 108 GLY A O 1
ATOM 729 N N . SER A 1 109 ? 8.534 -7.246 8.809 1.00 96.62 109 SER A N 1
ATOM 730 C CA . SER A 1 109 ? 8.323 -8.694 8.740 1.00 96.62 109 SER A CA 1
ATOM 731 C C . SER A 1 109 ? 6.829 -9.000 8.861 1.00 96.62 109 SER A C 1
ATOM 733 O O . SER A 1 109 ? 6.175 -8.410 9.726 1.00 96.62 109 SER A O 1
ATOM 735 N N . PRO A 1 110 ? 6.268 -9.915 8.050 1.00 97.06 110 PRO A N 1
ATOM 736 C CA . PRO A 1 110 ? 4.878 -10.331 8.195 1.00 97.06 110 PRO A CA 1
ATOM 737 C C . PRO A 1 110 ? 4.595 -10.866 9.600 1.00 97.06 110 PRO A C 1
ATOM 739 O O . PRO A 1 110 ? 5.388 -11.626 10.161 1.00 97.06 110 PRO A O 1
ATOM 742 N N . VAL A 1 111 ? 3.448 -10.494 10.162 1.00 97.06 111 VAL A N 1
ATOM 743 C CA . VAL A 1 111 ? 2.967 -11.092 11.416 1.00 97.06 111 VAL A CA 1
ATOM 744 C C . VAL A 1 111 ? 2.307 -12.446 11.159 1.00 97.06 111 VAL A C 1
ATOM 746 O O . VAL A 1 111 ? 1.781 -12.695 10.078 1.00 97.06 111 VAL A O 1
ATOM 749 N N . ALA A 1 112 ? 2.322 -13.319 12.167 1.00 95.88 112 ALA A N 1
ATOM 750 C CA . ALA A 1 112 ? 1.698 -14.635 12.082 1.00 95.88 112 ALA A CA 1
ATOM 751 C C . ALA A 1 112 ? 0.162 -14.565 12.074 1.00 95.88 112 ALA A C 1
ATOM 753 O O . ALA A 1 112 ? -0.443 -13.658 12.658 1.00 95.88 112 ALA A O 1
ATOM 754 N N . ASP A 1 113 ? -0.454 -15.584 11.477 1.00 94.75 113 ASP A N 1
ATOM 755 C CA . ASP A 1 113 ? -1.904 -15.762 11.449 1.00 94.75 113 ASP A CA 1
ATOM 756 C C . ASP A 1 113 ? -2.519 -15.712 12.854 1.00 94.75 113 ASP A C 1
ATOM 758 O O . ASP A 1 113 ? -1.987 -16.262 13.821 1.00 94.75 113 ASP A O 1
ATOM 762 N N . GLY A 1 114 ? -3.673 -15.049 12.964 1.00 91.69 114 GLY A N 1
ATOM 763 C CA . GLY A 1 114 ? -4.416 -14.931 14.220 1.00 91.69 114 GLY A CA 1
ATOM 764 C C . GLY A 1 114 ? -3.818 -13.956 15.236 1.00 91.69 114 GLY A C 1
ATOM 765 O O . GLY A 1 114 ? -4.338 -13.862 16.350 1.00 91.69 114 GLY A O 1
ATOM 766 N N . THR A 1 115 ? -2.762 -13.211 14.888 1.00 92.88 115 THR A N 1
ATOM 767 C CA . THR A 1 115 ? -2.274 -12.140 15.761 1.00 92.88 115 THR A CA 1
ATOM 768 C C . THR A 1 115 ? -3.368 -11.105 16.037 1.00 92.88 115 THR A C 1
ATOM 770 O O . THR A 1 115 ? -4.114 -10.699 15.147 1.00 92.88 115 THR A O 1
ATOM 773 N N . THR A 1 116 ? -3.445 -10.645 17.282 1.00 89.25 116 THR A N 1
ATOM 774 C CA . THR A 1 116 ? -4.372 -9.588 17.721 1.00 89.25 116 THR A CA 1
ATOM 775 C C . THR A 1 116 ? -3.652 -8.273 18.016 1.00 89.25 116 THR A C 1
ATOM 777 O O . THR A 1 116 ? -4.261 -7.306 18.472 1.00 89.25 116 THR A O 1
ATOM 780 N N . THR A 1 117 ? -2.339 -8.226 17.770 1.00 88.31 117 THR A N 1
ATOM 781 C CA . THR A 1 117 ? -1.467 -7.099 18.134 1.00 88.31 117 THR A CA 1
ATOM 782 C C . THR A 1 117 ? -0.742 -6.489 16.937 1.00 88.31 117 THR A C 1
ATOM 784 O O . THR A 1 117 ? 0.201 -5.718 17.127 1.00 88.31 117 THR A O 1
ATOM 787 N N . ALA A 1 118 ? -1.143 -6.828 15.708 1.00 92.38 118 ALA A N 1
ATOM 788 C CA . ALA A 1 118 ? -0.622 -6.173 14.515 1.00 92.38 118 ALA A CA 1
ATOM 789 C C . ALA A 1 118 ? -0.834 -4.655 14.619 1.00 92.38 118 ALA A C 1
ATOM 791 O O . ALA A 1 118 ? -1.912 -4.184 14.986 1.00 92.38 118 ALA A O 1
ATOM 792 N N . SER A 1 119 ? 0.216 -3.891 14.335 1.00 96.00 119 SER A N 1
ATOM 793 C CA . SER A 1 119 ? 0.184 -2.424 14.416 1.00 96.00 119 SER A CA 1
ATOM 794 C C . SER A 1 119 ? 0.856 -1.739 13.232 1.00 96.00 119 SER A C 1
ATOM 796 O O . SER A 1 119 ? 0.788 -0.516 13.140 1.00 96.00 119 SER A O 1
ATOM 798 N N . TYR A 1 120 ? 1.443 -2.509 12.311 1.00 98.19 120 TYR A N 1
ATOM 799 C CA . TYR A 1 120 ? 2.102 -2.004 11.114 1.00 98.19 120 TYR A CA 1
ATOM 800 C C . TYR A 1 120 ? 1.568 -2.688 9.860 1.00 98.19 120 TYR A C 1
ATOM 802 O O . TYR A 1 120 ? 1.068 -3.812 9.909 1.00 98.19 120 TYR A O 1
ATOM 810 N N . TRP A 1 121 ? 1.667 -1.981 8.742 1.00 98.56 121 TRP A N 1
ATOM 811 C CA . TRP A 1 121 ? 1.416 -2.486 7.405 1.00 98.56 121 TRP A CA 1
ATOM 812 C C . TRP A 1 121 ? 2.661 -2.261 6.558 1.00 98.56 121 TRP A C 1
ATOM 814 O O . TRP A 1 121 ? 3.245 -1.171 6.588 1.00 98.56 121 TRP A O 1
ATOM 824 N N . SER A 1 122 ? 3.038 -3.274 5.787 1.00 98.50 122 SER A N 1
ATOM 825 C CA . SER A 1 122 ? 4.150 -3.194 4.850 1.00 98.50 122 SER A CA 1
ATOM 826 C C . SER A 1 122 ? 3.693 -3.428 3.426 1.00 98.50 122 SER A C 1
ATOM 828 O O . SER A 1 122 ? 2.899 -4.327 3.144 1.00 98.50 122 SER A O 1
ATOM 830 N N . ALA A 1 123 ? 4.269 -2.640 2.526 1.00 98.31 123 ALA A N 1
ATOM 831 C CA . ALA A 1 123 ? 4.275 -2.914 1.103 1.00 98.31 123 ALA A CA 1
ATOM 832 C C . ALA A 1 123 ? 5.673 -3.370 0.687 1.00 98.31 123 ALA A C 1
ATOM 834 O O . ALA A 1 123 ? 6.674 -2.783 1.107 1.00 98.31 123 ALA A O 1
ATOM 835 N N . PHE A 1 124 ? 5.727 -4.387 -0.166 1.00 98.12 124 PHE A N 1
ATOM 836 C CA . PHE A 1 124 ? 6.932 -4.749 -0.898 1.00 98.12 124 PHE A CA 1
ATOM 837 C C . PHE A 1 124 ? 6.659 -4.592 -2.388 1.00 98.12 124 PHE A C 1
ATOM 839 O O . PHE A 1 124 ? 5.801 -5.275 -2.956 1.00 98.12 124 PHE A O 1
ATOM 846 N N . THR A 1 125 ? 7.376 -3.670 -3.010 1.00 97.06 125 THR A N 1
ATOM 847 C CA . THR A 1 125 ? 7.278 -3.356 -4.433 1.00 97.06 125 THR A CA 1
ATOM 848 C C . THR A 1 125 ? 8.517 -3.864 -5.158 1.00 97.06 125 THR A C 1
ATOM 850 O O . THR A 1 125 ? 9.584 -4.055 -4.563 1.00 97.06 125 THR A O 1
ATOM 853 N N . HIS A 1 126 ? 8.389 -4.091 -6.460 1.00 96.56 126 HIS A N 1
ATOM 854 C CA . HIS A 1 126 ? 9.477 -4.607 -7.272 1.00 96.56 126 HIS A CA 1
ATOM 855 C C . HIS A 1 126 ? 9.473 -3.987 -8.660 1.00 96.56 126 HIS A C 1
ATOM 857 O O . HIS A 1 126 ? 8.429 -3.882 -9.305 1.00 96.56 126 HIS A O 1
ATOM 863 N N . THR A 1 1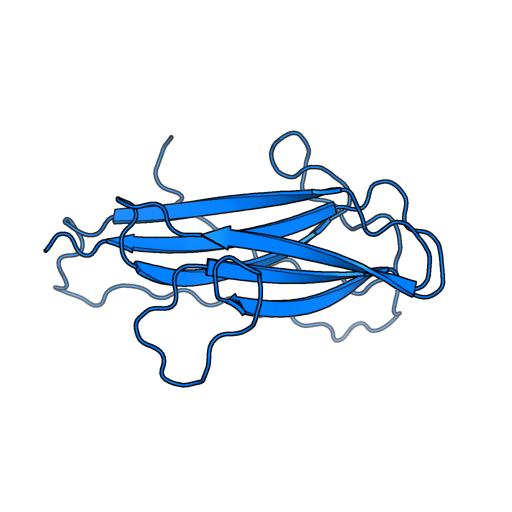27 ? 10.662 -3.606 -9.116 1.00 95.88 127 THR A N 1
ATOM 864 C CA . THR A 1 127 ? 10.904 -3.212 -10.497 1.00 95.88 127 THR A CA 1
ATOM 865 C C . THR A 1 127 ? 11.357 -4.429 -11.283 1.00 95.88 127 THR A C 1
ATOM 867 O O . THR A 1 127 ? 12.366 -5.057 -10.953 1.00 95.88 127 THR A O 1
ATOM 870 N N . GLY A 1 128 ? 10.613 -4.744 -12.347 1.00 90.12 128 GLY A N 1
ATOM 871 C CA . GLY A 1 128 ? 10.865 -5.881 -13.230 1.00 90.12 128 GLY A CA 1
ATOM 872 C C . GLY A 1 128 ? 12.185 -5.799 -14.016 1.00 90.12 128 GLY A C 1
ATOM 873 O O . GLY A 1 128 ? 13.202 -5.288 -13.560 1.00 90.12 128 GLY A O 1
ATOM 874 N N . GLY A 1 129 ? 12.206 -6.338 -15.236 1.00 91.81 129 GLY A N 1
ATOM 875 C CA . GLY A 1 129 ? 13.454 -6.514 -15.999 1.00 91.81 129 GLY A CA 1
ATOM 876 C C . GLY A 1 129 ? 14.138 -5.233 -16.513 1.00 91.81 129 GLY A C 1
ATOM 877 O O . GLY A 1 129 ? 15.242 -5.322 -17.040 1.00 91.81 129 GLY A O 1
ATOM 878 N N . GLY A 1 130 ? 13.510 -4.061 -16.388 1.00 91.38 130 GLY A N 1
ATOM 879 C CA . GLY A 1 130 ? 14.030 -2.775 -16.875 1.00 91.38 130 GLY A CA 1
ATOM 880 C C . GLY A 1 130 ? 14.030 -1.701 -15.790 1.00 91.38 130 GLY A C 1
ATOM 881 O O . GLY A 1 130 ? 13.410 -1.883 -14.751 1.00 91.38 130 GLY A O 1
ATOM 882 N N . SER A 1 131 ? 14.721 -0.581 -16.018 1.00 94.81 131 SER A N 1
ATOM 883 C CA . SER A 1 131 ? 14.714 0.556 -15.085 1.00 94.81 131 SER A CA 1
ATOM 884 C C . SER A 1 131 ? 13.343 1.228 -15.005 1.00 94.81 131 SER A C 1
ATOM 886 O O . SER A 1 131 ? 12.644 1.312 -16.014 1.00 94.81 131 SER A O 1
ATOM 888 N N . SER A 1 132 ? 13.027 1.794 -13.844 1.00 94.81 132 SER A N 1
ATOM 889 C CA . SER A 1 132 ? 11.776 2.496 -13.576 1.00 94.81 132 SER A CA 1
ATOM 890 C C . SER A 1 132 ? 12.018 3.861 -12.911 1.00 94.81 132 SER A C 1
ATOM 892 O O . SER A 1 132 ? 12.031 3.972 -11.685 1.00 94.81 132 SER A O 1
ATOM 894 N N . PRO A 1 133 ? 12.320 4.918 -13.685 1.00 93.44 133 PRO A N 1
ATOM 895 C CA . PRO A 1 133 ? 12.521 6.251 -13.122 1.00 93.44 133 PRO A CA 1
ATOM 896 C C . PRO A 1 133 ? 11.205 6.834 -12.591 1.00 93.44 133 PRO A C 1
ATOM 898 O O . PRO A 1 133 ? 10.146 6.587 -13.155 1.00 93.44 133 PRO A O 1
ATOM 901 N N . ASN A 1 134 ? 11.290 7.689 -11.567 1.00 91.62 134 ASN A N 1
ATOM 902 C CA . ASN A 1 134 ? 10.132 8.337 -10.929 1.00 91.62 134 ASN A CA 1
ATOM 903 C C . ASN A 1 134 ? 9.139 7.354 -10.290 1.00 91.62 134 ASN A C 1
ATOM 905 O O . ASN A 1 134 ? 7.944 7.615 -10.270 1.00 91.62 134 ASN A O 1
ATOM 909 N N . THR A 1 135 ? 9.639 6.241 -9.762 1.00 93.94 135 THR A N 1
ATOM 910 C CA . THR A 1 135 ? 8.823 5.231 -9.083 1.00 93.94 135 THR A CA 1
ATOM 911 C C . THR A 1 135 ? 8.933 5.358 -7.575 1.00 93.94 135 THR A C 1
ATOM 913 O O . THR A 1 135 ? 10.009 5.660 -7.056 1.00 93.94 135 THR A O 1
ATOM 916 N N . TYR A 1 136 ? 7.823 5.130 -6.880 1.00 95.69 136 TYR A N 1
ATOM 917 C CA . TYR A 1 136 ? 7.692 5.235 -5.431 1.00 95.69 136 TYR A CA 1
ATOM 918 C C . TYR A 1 136 ? 6.936 4.030 -4.888 1.00 95.69 136 TYR A C 1
ATOM 920 O O . TYR A 1 136 ? 6.084 3.455 -5.567 1.00 95.69 136 TYR A O 1
ATOM 928 N N . SER A 1 137 ? 7.265 3.654 -3.659 1.00 96.50 137 SER A N 1
ATOM 929 C CA . SER A 1 137 ? 6.582 2.597 -2.925 1.00 96.50 137 SER A CA 1
ATOM 930 C C . SER A 1 137 ? 5.794 3.199 -1.785 1.00 96.50 137 SER A C 1
ATOM 932 O O . SER A 1 137 ? 6.359 3.888 -0.934 1.00 96.50 137 SER A O 1
ATOM 934 N N . ASP A 1 138 ? 4.511 2.872 -1.752 1.00 96.69 138 ASP A N 1
ATOM 935 C CA . ASP A 1 138 ? 3.536 3.471 -0.858 1.00 96.69 138 ASP A CA 1
ATOM 936 C C . ASP A 1 138 ? 2.941 2.416 0.071 1.00 96.69 138 ASP A C 1
ATOM 938 O O . ASP A 1 138 ? 2.539 1.337 -0.377 1.00 96.69 138 ASP A O 1
ATOM 942 N N . ALA A 1 139 ? 2.822 2.746 1.357 1.00 97.19 139 ALA A N 1
ATOM 943 C CA . ALA A 1 139 ? 2.028 1.970 2.302 1.00 97.19 139 ALA A CA 1
ATOM 944 C C . ALA A 1 139 ? 1.109 2.865 3.131 1.00 97.19 139 ALA A C 1
ATOM 946 O O . ALA A 1 139 ? 1.483 3.955 3.574 1.00 97.19 139 ALA A O 1
ATOM 947 N N . TRP A 1 140 ? -0.085 2.343 3.405 1.00 95.88 140 TRP A N 1
ATOM 948 C CA . TRP A 1 140 ? -1.058 2.945 4.306 1.00 95.88 140 TRP A CA 1
ATOM 949 C C . TRP A 1 140 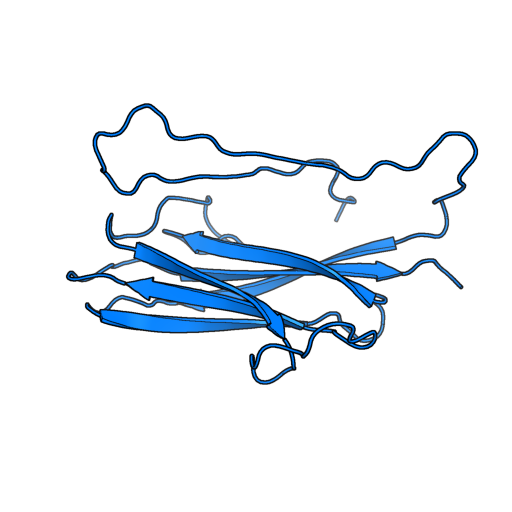? -1.425 1.983 5.429 1.00 95.88 140 TRP A C 1
ATOM 951 O O . TRP A 1 140 ? -1.624 0.794 5.191 1.00 95.88 140 TRP A O 1
ATOM 961 N N . ALA A 1 141 ? -1.585 2.514 6.638 1.00 96.69 141 ALA A N 1
ATOM 962 C CA . ALA A 1 141 ? -2.180 1.809 7.768 1.00 96.69 141 ALA A CA 1
ATOM 963 C C . ALA A 1 141 ? -3.526 2.457 8.102 1.00 96.69 141 ALA A C 1
ATOM 965 O O . ALA A 1 141 ? -3.588 3.657 8.383 1.00 96.69 141 ALA A O 1
ATOM 966 N N . LEU A 1 142 ? -4.596 1.661 8.060 1.00 94.06 142 LEU A N 1
ATOM 967 C CA . LEU A 1 142 ? -5.927 2.057 8.501 1.00 94.06 142 LEU A CA 1
ATOM 968 C C . LEU A 1 142 ? -6.073 1.687 9.974 1.00 94.06 142 LEU A C 1
ATOM 970 O O . LEU A 1 142 ? -6.120 0.508 10.332 1.00 94.06 142 LEU A O 1
ATOM 974 N N . CYS A 1 143 ? -6.146 2.710 10.812 1.00 94.38 143 CYS A N 1
ATOM 975 C CA . CYS A 1 143 ? -6.216 2.589 12.256 1.00 94.38 143 CYS A CA 1
ATOM 976 C C . CYS A 1 143 ? -7.599 3.021 12.732 1.00 94.38 143 CYS A C 1
ATOM 978 O O . CYS A 1 143 ? -8.107 4.054 12.286 1.00 94.38 143 CYS A O 1
ATOM 980 N N . ALA A 1 144 ? -8.202 2.234 13.613 1.00 91.75 144 ALA A N 1
ATOM 981 C CA . ALA A 1 144 ? -9.488 2.547 14.210 1.00 91.75 144 ALA A CA 1
ATOM 982 C C . ALA A 1 144 ? -9.402 2.478 15.734 1.00 91.75 144 ALA A C 1
ATOM 984 O O . ALA A 1 144 ? -8.896 1.507 16.300 1.00 91.75 144 ALA A O 1
ATOM 985 N N . ASP A 1 145 ? -9.922 3.513 16.376 1.00 90.69 145 ASP A N 1
ATOM 986 C CA . ASP A 1 145 ? -10.156 3.591 17.813 1.00 90.69 145 ASP A CA 1
ATOM 987 C C . ASP A 1 145 ? -11.668 3.518 18.026 1.00 90.69 145 ASP A C 1
ATOM 989 O O . ASP A 1 145 ? -12.403 4.305 17.426 1.00 90.69 145 ASP A O 1
ATOM 993 N N . ASP A 1 146 ? -12.142 2.553 18.809 1.00 84.69 146 ASP A N 1
ATOM 994 C CA . ASP A 1 146 ? -13.561 2.352 19.109 1.00 84.69 146 ASP A CA 1
ATOM 995 C C . ASP A 1 146 ? -14.067 3.235 20.263 1.00 84.69 146 ASP A C 1
ATOM 997 O O . ASP A 1 146 ? -15.275 3.277 20.509 1.00 84.69 146 ASP A O 1
ATOM 1001 N N . GLY A 1 147 ? -13.180 4.017 20.888 1.00 78.12 147 GLY A N 1
ATOM 1002 C CA . GLY A 1 147 ? -13.518 5.038 21.876 1.00 78.12 147 GLY A CA 1
ATOM 1003 C C . GLY A 1 147 ? -13.761 4.503 23.288 1.00 78.12 147 GLY A C 1
ATOM 1004 O O . GLY A 1 147 ? -14.364 5.222 24.093 1.00 78.12 147 GLY A O 1
ATOM 1005 N N . VAL A 1 148 ? -13.328 3.271 23.590 1.00 67.25 148 VAL A N 1
ATOM 1006 C CA . VAL A 1 148 ? -13.457 2.616 24.909 1.00 67.25 148 VAL A CA 1
ATOM 1007 C C . VAL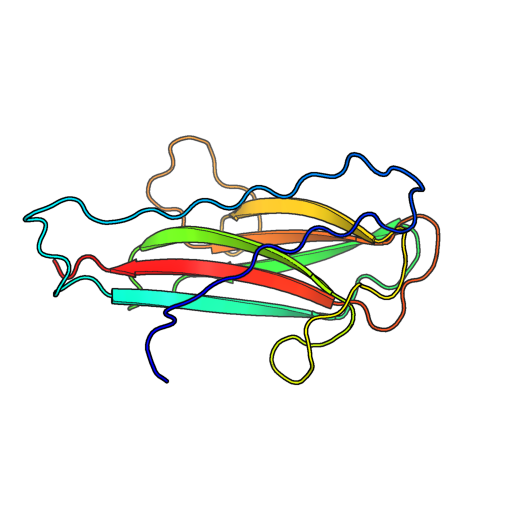 A 1 148 ? -12.131 2.127 25.481 1.00 67.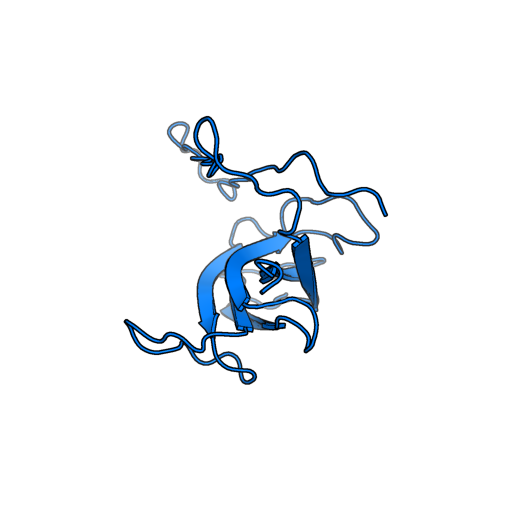25 148 VAL A C 1
ATOM 1009 O O . VAL A 1 148 ? -11.229 1.729 24.716 1.00 67.25 148 VAL A O 1
#

Foldseek 3Di:
DDDDPDDDDDDDQLPDPDPPDDDDDDDDDDDPPDDQVLKDKDKDKDKDDDPFAAFDKDKDKDFDDPPQAAFPAKDKDKALADVVPDPGHHWQGSQKDWPDWAQDDPVQHHDDPPDPHGTMIMTMITHHGHGIPSIMIMMMTIGMDSND

Radius of gyration: 16.7 Å; chains: 1; bounding box: 46×34×49 Å

Secondary structure (DSSP, 8-state):
-PPP---------TT---S----------PPTT---TT-EEEEEEEEEE---STT-EEEEEEE--TTS-EEEEEEEEEESS-TTTS-----S-TTEEEEEEEEE-TTSPBPPTT-S---EEEEEEEE-SS--TT-EEEEEEEEEE---

Sequence (148 aa):
MTNPDSWSAVGWNGGGGDSGNTTYAYAICSGNNINISGTTVKVRFSEVSGPTSATSGATVTVGCGQNDGKLVSGGAAISGGSVTTTNFTGPGSPGDHLNGSYPSDSGGSPVADGTTTASYWSAFTHTGGGSSPNTYSDAWALCADDGV

pLDDT: mean 88.99, std 9.25, range [47.28, 98.56]